Protein AF-A0A1M5ZWD0-F1 (afdb_monomer_lite)

Sequence (64 aa):
MATSIWLDNNLVENARAIGQSQSRSAAKQIEHWVYIGRMMEENPNLLKTLIRQTDKEIHQPDTE

pLDDT: mean 81.79, std 16.78, range [43.25, 98.0]

Structure (mmCIF, N/CA/C/O backbone):
data_AF-A0A1M5ZWD0-F1
#
_entry.id   AF-A0A1M5ZWD0-F1
#
loop_
_atom_site.group_PDB
_atom_site.id
_atom_site.type_symbol
_atom_site.label_atom_id
_atom_site.label_alt_id
_atom_site.label_comp_id
_atom_site.label_asym_id
_atom_site.label_entity_id
_atom_site.label_seq_id
_atom_site.pdbx_PDB_ins_code
_atom_site.Cartn_x
_atom_site.Cartn_y
_atom_site.Cartn_z
_atom_site.occupancy
_atom_site.B_iso_or_equiv
_atom_site.auth_seq_id
_atom_site.auth_comp_id
_atom_site.auth_asym_id
_atom_site.auth_atom_id
_atom_site.pdbx_PDB_model_num
ATOM 1 N N . MET A 1 1 ? -9.855 20.448 -4.588 1.00 66.31 1 MET A N 1
ATOM 2 C CA . MET A 1 1 ? -11.115 20.067 -5.263 1.00 66.31 1 MET A CA 1
ATOM 3 C C . MET A 1 1 ? -11.140 18.553 -5.337 1.00 66.31 1 MET A C 1
ATOM 5 O O . MET A 1 1 ? -10.122 17.987 -5.709 1.00 66.31 1 MET A O 1
ATOM 9 N N . ALA A 1 2 ? -12.224 17.908 -4.907 1.00 73.00 2 ALA A N 1
ATOM 10 C CA . ALA A 1 2 ? -12.365 16.460 -5.029 1.00 73.00 2 ALA A CA 1
ATOM 11 C C . ALA A 1 2 ? -13.053 16.156 -6.362 1.00 73.00 2 ALA A C 1
ATOM 13 O O . ALA A 1 2 ? -14.167 16.621 -6.596 1.00 73.00 2 ALA A O 1
ATOM 14 N N . THR A 1 3 ? -12.380 15.413 -7.234 1.00 84.62 3 THR A N 1
ATOM 15 C CA . THR A 1 3 ? -12.962 14.937 -8.490 1.00 84.62 3 THR A CA 1
ATOM 16 C C . THR A 1 3 ? -13.514 13.542 -8.245 1.00 84.62 3 THR A C 1
ATOM 18 O O . THR A 1 3 ? -12.779 12.660 -7.804 1.00 84.62 3 THR A O 1
ATOM 21 N N . SER A 1 4 ? -14.807 13.337 -8.494 1.00 86.25 4 SER A N 1
ATOM 22 C CA . SER A 1 4 ? -15.391 11.998 -8.428 1.00 86.25 4 SER A CA 1
ATOM 23 C C . SER A 1 4 ? -14.948 11.204 -9.654 1.00 86.25 4 SER A C 1
ATOM 25 O O . SER A 1 4 ? -15.124 11.657 -10.784 1.00 86.25 4 SER A O 1
ATOM 27 N N . ILE A 1 5 ? -14.343 10.043 -9.421 1.00 87.00 5 ILE A N 1
ATOM 28 C CA . ILE A 1 5 ? -13.908 9.112 -10.460 1.00 87.00 5 ILE A CA 1
ATOM 29 C C . ILE A 1 5 ? -14.500 7.738 -10.163 1.00 87.00 5 ILE A C 1
ATOM 31 O O . ILE A 1 5 ? -14.617 7.344 -9.002 1.00 87.00 5 ILE A O 1
ATOM 35 N N . TRP A 1 6 ? -14.870 7.011 -11.214 1.00 93.00 6 TRP A N 1
ATOM 36 C CA . TRP A 1 6 ? -15.273 5.616 -11.083 1.00 93.00 6 TRP A CA 1
ATOM 37 C C . TRP A 1 6 ? -14.028 4.744 -10.976 1.00 93.00 6 TRP A C 1
ATOM 39 O O . TRP A 1 6 ? -13.133 4.820 -11.816 1.00 93.00 6 TRP A O 1
ATOM 49 N N . LEU A 1 7 ? -13.979 3.930 -9.927 1.00 92.81 7 LEU A N 1
ATOM 50 C CA . LEU A 1 7 ? -12.926 2.954 -9.690 1.00 92.81 7 LEU A CA 1
ATOM 51 C C . LEU A 1 7 ? -13.538 1.562 -9.671 1.00 92.81 7 LEU A C 1
ATOM 53 O O . LEU A 1 7 ? -14.700 1.388 -9.303 1.00 92.81 7 LEU A O 1
ATOM 57 N N . ASP A 1 8 ? -12.736 0.577 -10.055 1.00 96.25 8 ASP A N 1
ATOM 58 C CA . ASP A 1 8 ? -13.128 -0.819 -9.948 1.00 96.25 8 ASP A CA 1
ATOM 59 C C . ASP A 1 8 ? -13.413 -1.188 -8.481 1.00 96.25 8 ASP A C 1
ATOM 61 O O . ASP A 1 8 ? -12.650 -0.839 -7.573 1.00 96.25 8 ASP A O 1
ATOM 65 N N . ASN A 1 9 ? -14.514 -1.900 -8.237 1.00 96.00 9 ASN A N 1
ATOM 66 C CA . ASN A 1 9 ? -14.920 -2.262 -6.878 1.00 96.00 9 ASN A CA 1
ATOM 67 C C . ASN A 1 9 ? -13.873 -3.140 -6.181 1.00 96.00 9 ASN A C 1
ATOM 69 O O . ASN A 1 9 ? -13.642 -2.972 -4.986 1.00 96.00 9 ASN A O 1
ATOM 73 N N . ASN A 1 10 ? -13.200 -4.033 -6.910 1.00 97.50 10 ASN A N 1
ATOM 74 C CA . ASN A 1 10 ? -12.161 -4.895 -6.351 1.00 97.50 10 ASN A CA 1
ATOM 75 C C . ASN A 1 10 ? -10.963 -4.060 -5.875 1.00 97.50 10 ASN A C 1
ATOM 77 O O . ASN A 1 10 ? -10.434 -4.284 -4.786 1.00 97.50 10 ASN A O 1
ATOM 81 N N . LEU A 1 11 ? -10.577 -3.027 -6.633 1.00 96.31 11 LEU A N 1
ATOM 82 C CA . LEU A 1 11 ? -9.535 -2.090 -6.202 1.00 96.31 11 LEU A CA 1
ATOM 83 C C . LEU A 1 11 ? -9.908 -1.401 -4.881 1.00 96.31 11 LEU A C 1
ATOM 85 O O . LEU A 1 11 ? -9.076 -1.309 -3.975 1.00 96.31 11 LEU A O 1
ATOM 89 N N . VAL A 1 12 ? -11.154 -0.936 -4.759 1.00 96.62 12 VAL A N 1
ATOM 90 C CA . VAL A 1 12 ? -11.642 -0.257 -3.549 1.00 96.62 12 VAL A CA 1
ATOM 91 C C . VAL A 1 12 ? -11.695 -1.212 -2.353 1.00 96.62 12 VAL A C 1
ATOM 93 O O . VAL A 1 12 ? -11.273 -0.829 -1.259 1.00 96.62 12 VAL A O 1
ATOM 96 N N . GLU A 1 13 ? -12.156 -2.451 -2.545 1.00 98.00 13 GLU A N 1
ATOM 97 C CA . GLU A 1 13 ? -12.179 -3.467 -1.484 1.00 98.00 13 GLU A CA 1
ATOM 98 C C . GLU A 1 13 ? -10.767 -3.822 -0.998 1.00 98.00 13 GLU A C 1
ATOM 100 O O . GLU A 1 13 ? -10.506 -3.811 0.209 1.00 98.00 13 GLU A O 1
ATOM 105 N N . ASN A 1 14 ? -9.819 -4.030 -1.915 1.00 97.81 14 ASN A N 1
ATOM 106 C CA . ASN A 1 14 ? -8.422 -4.291 -1.552 1.00 97.81 14 ASN A CA 1
ATOM 107 C C . ASN A 1 14 ? -7.799 -3.114 -0.798 1.00 97.81 14 ASN A C 1
ATOM 109 O O . ASN A 1 14 ? -7.128 -3.302 0.221 1.00 97.81 14 ASN A O 1
ATOM 113 N N . ALA A 1 15 ? -8.043 -1.887 -1.265 1.00 97.88 15 ALA A N 1
ATOM 114 C CA . ALA A 1 15 ? -7.564 -0.688 -0.592 1.00 97.88 15 ALA A CA 1
ATOM 115 C C . ALA A 1 15 ? -8.155 -0.544 0.814 1.00 97.88 15 ALA A C 1
ATOM 117 O O . ALA A 1 15 ? -7.463 -0.085 1.724 1.00 97.88 15 ALA A O 1
ATOM 118 N N . ARG A 1 16 ? -9.412 -0.952 1.019 1.00 97.94 16 ARG A N 1
ATOM 119 C CA . ARG A 1 16 ? -10.041 -0.958 2.342 1.00 97.94 16 ARG A CA 1
ATOM 120 C C . ARG A 1 16 ? -9.380 -1.977 3.266 1.00 97.94 16 ARG A C 1
ATOM 122 O O . ARG A 1 16 ? -9.009 -1.597 4.374 1.00 97.94 16 ARG A O 1
ATOM 129 N N . ALA A 1 17 ? -9.195 -3.218 2.819 1.00 97.94 17 ALA A N 1
ATOM 130 C CA . ALA A 1 17 ? -8.583 -4.276 3.625 1.00 97.94 17 ALA A CA 1
ATOM 131 C C . ALA A 1 17 ? -7.144 -3.920 4.043 1.00 97.94 17 ALA A C 1
ATOM 133 O O . ALA A 1 17 ? -6.794 -3.947 5.224 1.00 97.94 17 ALA A O 1
ATOM 134 N N . ILE A 1 18 ? -6.324 -3.502 3.076 1.00 97.81 18 ILE A N 1
ATOM 135 C CA . ILE A 1 18 ? -4.922 -3.140 3.314 1.00 97.81 18 ILE A CA 1
ATOM 136 C C . ILE A 1 18 ? -4.823 -1.829 4.101 1.00 97.81 18 ILE A C 1
ATOM 138 O O . ILE A 1 18 ? -4.004 -1.716 5.014 1.00 97.81 18 ILE A O 1
ATOM 142 N N . GLY A 1 19 ? -5.676 -0.852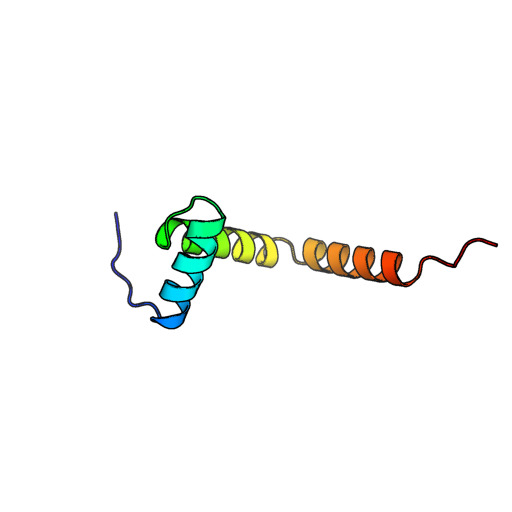 3.786 1.00 97.69 19 GLY A N 1
ATOM 143 C CA . GLY A 1 19 ? -5.736 0.422 4.491 1.00 97.69 19 GLY A CA 1
ATOM 144 C C . GLY A 1 19 ? -6.064 0.231 5.968 1.00 97.69 19 GLY A C 1
ATOM 145 O O . GLY A 1 19 ? -5.334 0.743 6.812 1.00 97.69 19 GLY A O 1
ATOM 146 N N . GLN A 1 20 ? -7.081 -0.571 6.296 1.00 96.81 20 GLN A N 1
ATOM 147 C CA . GLN A 1 20 ? -7.441 -0.875 7.686 1.00 96.81 20 GLN A CA 1
ATOM 148 C C . GLN A 1 20 ? -6.272 -1.491 8.460 1.00 96.81 20 GLN A C 1
ATOM 150 O O . GLN A 1 20 ? -5.967 -1.032 9.558 1.00 96.81 20 GLN A O 1
ATOM 155 N N . SER A 1 21 ? -5.568 -2.459 7.864 1.00 97.31 21 SER A N 1
ATOM 156 C CA . SER A 1 21 ? -4.381 -3.068 8.480 1.00 97.31 21 SER A CA 1
ATOM 157 C C . SER A 1 21 ? -3.236 -2.075 8.711 1.00 97.31 21 SER A C 1
ATOM 159 O O . SER A 1 21 ? -2.392 -2.315 9.571 1.00 97.31 21 SER A O 1
ATOM 161 N N . GLN A 1 22 ? -3.174 -0.987 7.941 1.00 96.50 22 GLN A N 1
ATOM 162 C CA . GLN A 1 22 ? -2.119 0.026 8.017 1.00 96.50 22 GLN A CA 1
ATOM 163 C C . GLN A 1 22 ? -2.603 1.351 8.626 1.00 96.50 22 GLN A C 1
ATOM 165 O O . GLN A 1 22 ? -1.931 2.375 8.484 1.00 96.50 22 GLN A O 1
ATOM 170 N N . SER A 1 23 ? -3.765 1.356 9.291 1.00 96.38 23 SER A N 1
ATOM 171 C CA . SER A 1 23 ? -4.373 2.552 9.892 1.00 96.38 23 SER A CA 1
ATOM 172 C C . SER A 1 23 ? -4.606 3.698 8.888 1.00 96.38 23 SER A C 1
ATOM 174 O O . SER A 1 23 ? -4.412 4.876 9.197 1.00 96.38 23 SER A O 1
ATOM 176 N N . ARG A 1 24 ? -5.027 3.363 7.661 1.00 95.88 24 ARG A N 1
ATOM 177 C CA . ARG A 1 24 ? -5.385 4.295 6.577 1.00 95.88 24 ARG A CA 1
ATOM 178 C C . ARG A 1 24 ? -6.812 4.053 6.082 1.00 95.88 24 ARG A C 1
ATOM 180 O O . ARG A 1 24 ? -7.315 2.934 6.084 1.00 95.88 24 ARG A O 1
ATOM 187 N N . SER A 1 25 ? -7.468 5.110 5.603 1.00 97.56 25 SER A N 1
ATOM 188 C CA . SER A 1 25 ? -8.719 4.962 4.850 1.00 97.56 25 SER A CA 1
ATOM 189 C C . SER A 1 25 ? -8.450 4.339 3.477 1.00 97.56 25 SER A C 1
ATOM 191 O O . SER A 1 25 ? -7.335 4.433 2.966 1.00 97.56 25 SER A O 1
ATOM 193 N N . ALA A 1 26 ? -9.476 3.764 2.840 1.00 96.38 26 ALA A N 1
ATOM 194 C CA . ALA A 1 26 ? -9.349 3.214 1.486 1.00 96.38 26 ALA A CA 1
ATOM 195 C C . ALA A 1 26 ? -8.827 4.264 0.484 1.00 96.38 26 ALA A C 1
ATOM 197 O O . ALA A 1 26 ? -7.896 3.994 -0.266 1.00 96.38 26 ALA A O 1
ATOM 198 N N . ALA A 1 27 ? -9.349 5.496 0.538 1.00 94.50 27 ALA A N 1
ATOM 199 C CA . ALA A 1 27 ? -8.877 6.597 -0.303 1.00 94.50 27 ALA A CA 1
ATOM 200 C C . ALA A 1 27 ? -7.389 6.911 -0.066 1.00 94.50 27 ALA A C 1
ATOM 202 O O . ALA A 1 27 ? -6.612 6.984 -1.013 1.00 94.50 27 ALA A O 1
ATOM 203 N N . LYS A 1 28 ? -6.965 7.010 1.201 1.00 96.19 28 LYS A N 1
ATOM 204 C CA . LYS A 1 28 ? -5.567 7.301 1.545 1.00 96.19 28 LYS A CA 1
ATOM 205 C C . LYS A 1 28 ? -4.625 6.145 1.205 1.00 96.19 28 LYS A C 1
ATOM 207 O O . LYS A 1 28 ? -3.454 6.366 0.911 1.00 96.19 28 LYS A O 1
ATOM 212 N N . GLN A 1 29 ? -5.127 4.913 1.224 1.00 97.88 29 GLN A N 1
ATOM 213 C CA . GLN A 1 29 ? -4.387 3.745 0.760 1.00 97.88 29 GLN A CA 1
ATOM 214 C C . GLN A 1 29 ? -4.196 3.764 -0.766 1.00 97.88 29 GLN A C 1
ATOM 216 O O . GLN A 1 29 ? -3.104 3.454 -1.235 1.00 97.88 29 GLN A O 1
ATOM 221 N N . ILE A 1 30 ? -5.206 4.191 -1.531 1.00 96.38 30 ILE A N 1
ATOM 222 C CA . ILE A 1 30 ? -5.094 4.379 -2.987 1.00 96.38 30 ILE A CA 1
ATOM 223 C C . ILE A 1 30 ? -4.084 5.488 -3.310 1.00 96.38 30 ILE A C 1
ATOM 225 O O . ILE A 1 30 ? -3.194 5.278 -4.130 1.00 96.38 30 ILE A O 1
ATOM 229 N N . GLU A 1 31 ? -4.151 6.634 -2.622 1.00 95.25 31 GLU A N 1
ATOM 230 C CA . GLU A 1 31 ? -3.158 7.715 -2.764 1.00 95.25 31 GLU A CA 1
ATOM 231 C C . GLU A 1 31 ? -1.731 7.225 -2.483 1.00 95.25 31 GLU A C 1
ATOM 233 O O . GLU A 1 31 ? -0.790 7.571 -3.198 1.00 95.25 31 GLU A O 1
ATOM 238 N N . HIS A 1 32 ? -1.567 6.379 -1.464 1.00 96.06 32 HIS A N 1
ATOM 239 C CA . HIS A 1 32 ? -0.275 5.796 -1.122 1.00 96.06 32 HIS A CA 1
ATOM 240 C C . HIS A 1 32 ? 0.279 4.900 -2.239 1.00 96.06 32 HIS A C 1
ATOM 242 O O . HIS A 1 32 ? 1.463 4.994 -2.564 1.00 96.06 32 HIS A O 1
ATOM 248 N N . TRP A 1 33 ? -0.558 4.071 -2.867 1.00 96.19 33 TRP A N 1
ATOM 249 C CA . TRP A 1 33 ? -0.136 3.265 -4.016 1.00 96.19 33 TRP A CA 1
ATOM 250 C C . TRP A 1 33 ? 0.226 4.111 -5.233 1.00 96.19 33 TRP A C 1
ATOM 252 O O . TRP A 1 33 ? 1.230 3.823 -5.881 1.00 96.19 33 TRP A O 1
ATOM 262 N N . VAL A 1 34 ? -0.528 5.179 -5.511 1.00 94.75 34 VAL A N 1
ATOM 263 C CA . VAL A 1 34 ? -0.197 6.125 -6.590 1.00 94.75 34 VAL A CA 1
ATOM 264 C C . VAL A 1 34 ? 1.167 6.772 -6.342 1.00 94.75 34 VAL A C 1
ATOM 266 O O . VAL A 1 34 ? 1.984 6.853 -7.258 1.00 94.75 34 VAL A O 1
ATOM 269 N N . TYR A 1 35 ? 1.450 7.181 -5.103 1.00 93.38 35 TYR A N 1
ATOM 270 C CA . TYR A 1 35 ? 2.754 7.732 -4.733 1.00 93.38 35 TYR A CA 1
ATOM 271 C C . TYR A 1 35 ? 3.898 6.732 -4.970 1.00 93.38 35 TYR A C 1
ATOM 273 O O . TYR A 1 35 ? 4.909 7.093 -5.570 1.00 93.38 35 TYR A O 1
ATOM 281 N N . ILE A 1 36 ? 3.729 5.470 -4.559 1.00 91.69 36 ILE A N 1
ATOM 282 C CA . ILE A 1 36 ? 4.719 4.408 -4.806 1.00 91.69 36 ILE A CA 1
ATOM 283 C C . ILE A 1 36 ? 4.921 4.187 -6.309 1.00 91.69 36 ILE A C 1
ATOM 285 O O . ILE A 1 36 ? 6.064 4.173 -6.762 1.00 91.69 36 ILE A O 1
ATOM 289 N N . GLY A 1 37 ? 3.838 4.056 -7.080 1.00 90.25 37 GLY A N 1
ATOM 290 C CA . GLY A 1 37 ? 3.908 3.849 -8.529 1.00 90.25 37 GLY A CA 1
ATOM 291 C C . GL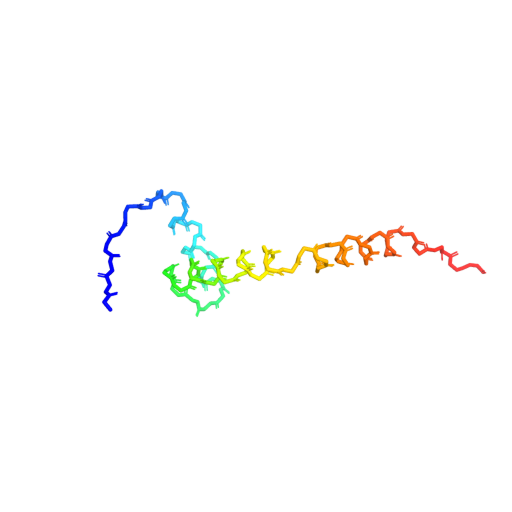Y A 1 37 ? 4.675 4.972 -9.224 1.00 90.25 37 GLY A C 1
ATOM 292 O O . GLY A 1 37 ? 5.601 4.708 -9.986 1.00 90.25 37 GLY A O 1
ATOM 293 N N . ARG A 1 38 ? 4.389 6.223 -8.853 1.00 90.25 38 ARG A N 1
ATOM 294 C CA . ARG A 1 38 ? 5.114 7.389 -9.362 1.00 90.25 38 ARG A CA 1
ATOM 295 C C . ARG A 1 38 ? 6.601 7.355 -9.004 1.00 90.25 38 ARG A C 1
ATOM 297 O O . ARG A 1 38 ? 7.436 7.583 -9.871 1.00 90.25 38 ARG A O 1
ATOM 304 N N . MET A 1 39 ? 6.950 7.025 -7.757 1.00 86.12 39 MET A N 1
ATOM 305 C CA . MET A 1 39 ? 8.358 6.887 -7.367 1.00 86.12 39 MET A CA 1
ATOM 306 C C . MET A 1 39 ? 9.078 5.798 -8.171 1.00 86.12 39 MET A C 1
ATOM 308 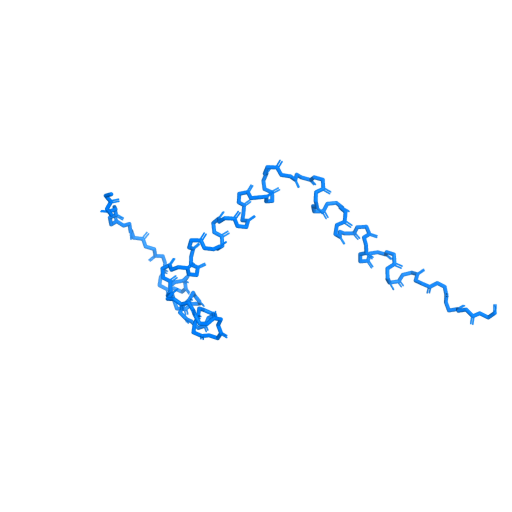O O . MET A 1 39 ? 10.255 5.967 -8.492 1.00 86.12 39 MET A O 1
ATOM 312 N N . MET A 1 40 ? 8.394 4.695 -8.491 1.00 84.50 40 MET A N 1
ATOM 313 C CA . MET A 1 40 ? 8.948 3.610 -9.305 1.00 84.50 40 MET A CA 1
ATOM 314 C C . MET A 1 40 ? 9.161 4.038 -10.762 1.00 84.50 40 MET A C 1
ATOM 316 O O . MET A 1 40 ? 10.208 3.727 -11.329 1.00 84.50 40 MET A O 1
ATOM 320 N N . GLU A 1 41 ? 8.211 4.771 -11.347 1.00 84.38 41 GLU A N 1
ATOM 321 C CA . GLU A 1 41 ? 8.323 5.318 -12.707 1.00 84.38 41 GLU A CA 1
ATOM 322 C C . GLU A 1 41 ? 9.436 6.370 -12.817 1.00 84.38 41 GLU A C 1
ATOM 324 O O . GLU A 1 41 ? 10.214 6.354 -13.772 1.00 84.38 41 GLU A O 1
ATOM 329 N N . GLU A 1 42 ? 9.557 7.250 -11.820 1.00 85.12 42 GLU A N 1
ATOM 330 C CA . GLU A 1 42 ? 10.580 8.303 -11.775 1.00 85.12 42 GLU A CA 1
ATOM 331 C C . GLU A 1 42 ? 11.985 7.749 -11.464 1.00 85.12 42 GLU A C 1
ATOM 333 O O . GLU A 1 42 ? 12.988 8.373 -11.810 1.00 85.12 42 GLU A O 1
ATOM 338 N N . ASN A 1 43 ? 12.083 6.562 -10.851 1.00 75.06 43 ASN A N 1
ATOM 339 C CA . ASN A 1 43 ? 13.352 5.947 -10.452 1.00 75.06 43 ASN A CA 1
ATOM 340 C C . ASN A 1 43 ? 13.491 4.504 -10.972 1.00 75.06 43 ASN A C 1
ATOM 342 O O . ASN A 1 43 ? 13.559 3.559 -10.178 1.00 75.06 43 ASN A O 1
ATOM 346 N N . PRO A 1 44 ? 13.663 4.294 -12.292 1.00 69.38 44 PRO A N 1
ATOM 347 C CA . PRO A 1 44 ? 13.826 2.955 -12.872 1.00 69.38 44 PRO A CA 1
ATOM 348 C C . PRO A 1 44 ? 15.066 2.205 -12.340 1.00 69.38 44 PRO A C 1
ATOM 350 O O . PRO A 1 44 ? 15.153 0.979 -12.422 1.00 69.38 44 PRO A O 1
ATOM 353 N N . ASN A 1 45 ? 16.034 2.923 -11.762 1.00 69.62 45 ASN A N 1
ATOM 354 C CA . ASN A 1 45 ? 17.219 2.347 -11.122 1.00 69.62 45 ASN A CA 1
ATOM 355 C C . ASN A 1 45 ? 16.954 1.805 -9.705 1.00 69.62 45 ASN A C 1
ATOM 357 O O . ASN A 1 45 ? 17.695 0.931 -9.247 1.00 69.62 45 ASN A O 1
ATOM 361 N N . LEU A 1 46 ? 15.906 2.274 -9.018 1.00 69.25 46 LEU A N 1
ATOM 362 C CA . LEU A 1 46 ? 15.521 1.769 -7.696 1.00 69.25 46 LEU A CA 1
ATOM 363 C C . LEU A 1 46 ? 15.070 0.308 -7.804 1.00 69.25 46 LEU A C 1
ATOM 365 O O . LEU A 1 46 ? 15.543 -0.546 -7.058 1.00 69.25 46 LEU A O 1
ATOM 369 N N . LEU A 1 47 ? 14.246 0.006 -8.814 1.00 66.56 47 LEU A N 1
ATOM 370 C CA . LEU A 1 47 ? 13.785 -1.353 -9.098 1.00 66.56 47 LEU A CA 1
ATOM 371 C C . LEU A 1 47 ? 14.959 -2.294 -9.405 1.00 66.56 47 LEU A C 1
ATOM 373 O O . LEU A 1 47 ? 15.036 -3.399 -8.875 1.00 66.56 47 LEU A O 1
ATOM 377 N N . LYS A 1 48 ? 15.929 -1.826 -10.203 1.00 61.53 48 LYS A N 1
ATOM 378 C CA . LYS A 1 48 ? 17.154 -2.585 -10.506 1.00 61.53 48 LYS A CA 1
ATOM 379 C C . LYS A 1 48 ? 17.990 -2.850 -9.257 1.00 61.53 48 LYS A C 1
ATOM 381 O O . LYS A 1 48 ? 18.580 -3.918 -9.144 1.00 61.53 48 LYS A O 1
ATOM 386 N N . THR A 1 49 ? 18.064 -1.891 -8.337 1.00 62.25 49 THR A N 1
ATOM 387 C CA . THR A 1 49 ? 18.805 -2.055 -7.079 1.00 62.25 49 THR A CA 1
ATOM 388 C C . THR A 1 49 ? 18.117 -3.061 -6.160 1.00 62.25 49 THR A C 1
ATOM 390 O O . THR A 1 49 ? 18.799 -3.927 -5.626 1.00 62.25 49 THR A O 1
ATOM 393 N N . LEU A 1 50 ? 16.784 -3.030 -6.058 1.00 63.53 50 LEU A N 1
ATOM 394 C CA . LEU A 1 50 ? 16.006 -4.016 -5.295 1.00 63.53 50 LEU A CA 1
ATOM 395 C C . LEU A 1 50 ? 16.164 -5.441 -5.854 1.00 63.53 50 LEU A C 1
ATOM 397 O O . LEU A 1 50 ? 16.389 -6.382 -5.094 1.00 63.53 50 LEU A O 1
ATOM 401 N N . ILE A 1 51 ? 16.124 -5.601 -7.182 1.00 64.94 51 ILE A N 1
ATOM 402 C CA . ILE A 1 51 ? 16.376 -6.895 -7.841 1.00 64.94 51 ILE A CA 1
ATOM 403 C C . ILE A 1 51 ? 17.823 -7.357 -7.598 1.00 64.94 51 ILE A C 1
ATOM 405 O O . ILE A 1 51 ? 18.063 -8.516 -7.289 1.00 64.94 51 ILE A O 1
ATOM 409 N N . ARG A 1 52 ? 18.806 -6.451 -7.671 1.00 61.81 52 ARG A N 1
ATOM 410 C CA . ARG A 1 52 ? 20.214 -6.784 -7.382 1.00 61.81 52 ARG A CA 1
ATOM 411 C C . ARG A 1 52 ? 20.466 -7.133 -5.914 1.00 61.81 52 ARG A C 1
ATOM 413 O O . ARG A 1 52 ? 21.361 -7.920 -5.634 1.00 61.81 52 ARG A O 1
ATOM 420 N N . GLN A 1 53 ? 19.738 -6.524 -4.980 1.00 61.12 53 GLN A N 1
ATOM 421 C CA . GLN A 1 53 ? 19.844 -6.847 -3.555 1.00 61.12 53 GLN A CA 1
ATOM 422 C C . GLN A 1 53 ? 19.245 -8.217 -3.252 1.00 61.12 53 GLN A C 1
ATOM 424 O O . GLN A 1 53 ? 19.880 -9.003 -2.561 1.00 61.12 53 GLN A O 1
ATOM 429 N N . THR A 1 54 ? 18.079 -8.526 -3.820 1.00 62.75 54 THR A N 1
ATOM 430 C CA . THR A 1 54 ? 17.467 -9.854 -3.677 1.00 62.75 54 THR A CA 1
ATOM 431 C C . THR A 1 54 ? 18.324 -10.945 -4.318 1.00 62.75 54 THR A C 1
ATOM 433 O O . THR A 1 54 ? 18.552 -11.968 -3.689 1.00 62.75 54 THR A O 1
ATOM 436 N N . ASP A 1 55 ? 18.908 -10.703 -5.494 1.00 59.34 55 ASP A N 1
ATOM 437 C CA . ASP A 1 55 ? 19.858 -11.633 -6.124 1.00 59.34 55 ASP A CA 1
ATOM 438 C C . ASP A 1 55 ? 21.101 -11.893 -5.249 1.00 59.34 55 ASP A C 1
ATOM 440 O O . ASP A 1 55 ? 21.508 -13.038 -5.060 1.00 59.34 55 ASP A O 1
ATOM 444 N N . LYS A 1 56 ? 21.650 -10.844 -4.618 1.00 57.09 56 LYS A N 1
ATOM 445 C CA . LYS A 1 56 ? 22.769 -10.973 -3.670 1.00 57.09 56 LYS A CA 1
ATOM 446 C C . LYS A 1 56 ? 22.423 -11.741 -2.396 1.00 57.09 56 LYS A C 1
ATOM 448 O O . LYS A 1 56 ? 23.314 -12.371 -1.838 1.00 57.09 56 LYS A O 1
ATOM 453 N N . GLU A 1 57 ? 21.184 -11.678 -1.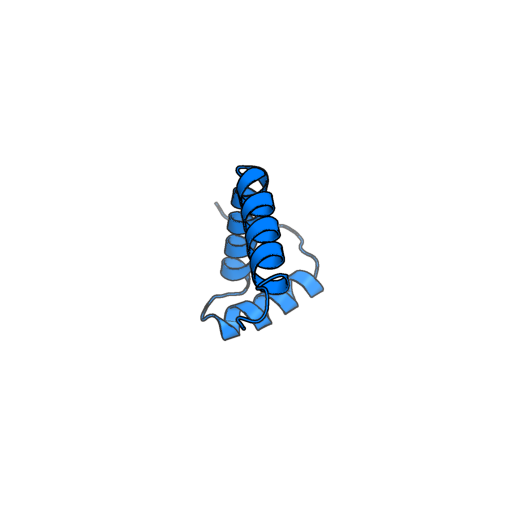918 1.00 57.34 57 GLU A N 1
ATOM 454 C CA . GLU A 1 57 ? 20.767 -12.458 -0.747 1.00 57.34 57 GLU A CA 1
ATOM 455 C C . GLU A 1 57 ? 20.474 -13.924 -1.083 1.00 57.34 57 GLU A C 1
ATOM 457 O O . GLU A 1 57 ? 20.698 -14.784 -0.239 1.00 57.34 57 GLU A O 1
ATOM 462 N N . ILE A 1 58 ? 20.055 -14.231 -2.315 1.00 59.50 58 ILE A N 1
ATOM 463 C CA . ILE A 1 58 ? 19.836 -15.615 -2.776 1.00 59.50 58 ILE A CA 1
ATOM 464 C C . ILE A 1 58 ? 21.173 -16.328 -3.068 1.00 59.50 58 ILE A C 1
ATOM 466 O O . ILE A 1 58 ? 21.246 -17.550 -2.994 1.00 59.50 58 ILE A O 1
ATOM 470 N N . HIS A 1 59 ? 22.232 -15.571 -3.373 1.00 57.81 59 HIS A N 1
ATOM 471 C CA . HIS A 1 59 ? 23.583 -16.072 -3.658 1.00 57.81 59 HIS A CA 1
ATOM 472 C C . HIS A 1 59 ? 24.605 -15.767 -2.550 1.00 57.81 59 HIS A C 1
ATOM 474 O O . HIS A 1 59 ? 25.793 -15.631 -2.850 1.00 57.81 59 HIS A O 1
ATOM 480 N N . GLN A 1 60 ? 24.204 -15.665 -1.274 1.00 52.69 60 GLN A N 1
ATOM 481 C CA . GLN A 1 60 ? 25.211 -15.757 -0.209 1.00 52.69 60 GLN A CA 1
ATOM 482 C C . GLN A 1 60 ? 25.904 -17.123 -0.344 1.00 52.69 60 GLN A C 1
ATOM 484 O O . GLN A 1 60 ? 25.220 -18.139 -0.232 1.00 52.69 60 GLN A O 1
ATOM 489 N N . PRO A 1 61 ? 27.218 -17.186 -0.642 1.00 53.03 61 PRO A N 1
ATOM 490 C CA . PRO A 1 61 ? 27.921 -18.449 -0.545 1.00 53.03 61 PRO A CA 1
ATOM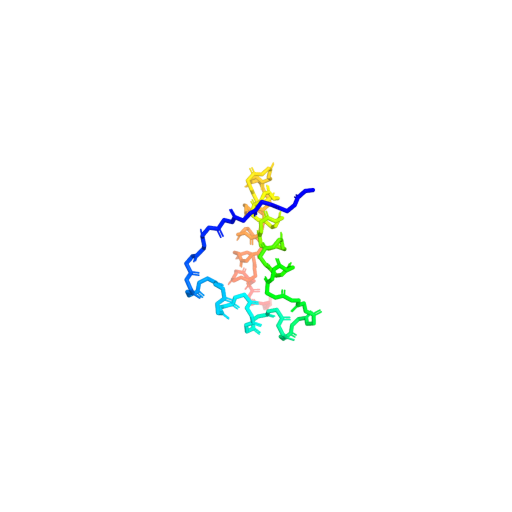 491 C C . PRO A 1 61 ? 27.883 -18.827 0.932 1.00 53.03 61 PRO A C 1
ATOM 493 O O . PRO A 1 61 ? 28.344 -18.050 1.776 1.00 53.03 61 PRO A O 1
ATOM 496 N N . ASP A 1 62 ? 27.283 -19.977 1.235 1.00 53.28 62 ASP A N 1
ATOM 497 C CA . ASP A 1 62 ? 27.403 -20.596 2.546 1.00 53.28 62 ASP A CA 1
ATOM 498 C C . ASP A 1 62 ? 28.882 -20.547 2.934 1.00 53.28 62 ASP A C 1
ATOM 500 O O . ASP A 1 62 ? 29.763 -21.018 2.213 1.00 53.28 62 ASP A O 1
ATOM 504 N N . THR A 1 63 ? 29.148 -19.816 4.010 1.00 52.69 63 THR A N 1
ATOM 505 C CA . THR A 1 63 ? 30.491 -19.595 4.525 1.00 52.69 63 THR A CA 1
ATOM 506 C C . THR A 1 63 ? 30.998 -20.925 5.078 1.00 52.69 63 THR A C 1
ATOM 508 O O . THR A 1 63 ? 30.496 -21.378 6.105 1.00 52.69 63 THR A O 1
ATOM 511 N N . GLU A 1 64 ? 31.975 -21.528 4.399 1.00 43.25 64 GLU A N 1
ATOM 512 C CA . GLU A 1 64 ? 32.959 -22.452 4.987 1.00 43.25 64 GLU A CA 1
ATOM 513 C C . GLU A 1 64 ? 34.291 -21.725 5.193 1.00 43.25 64 GLU A C 1
ATOM 515 O O . GLU A 1 64 ? 34.738 -21.013 4.261 1.00 43.25 64 GLU A O 1
#

Foldseek 3Di:
DDDDDDDDPVLLVVLCVVQVVVVHHSVVSVVVVVVVVVVCVVCVVVVVVVVVVVVVVVPPDPDD

Radius of gyration: 17.53 Å; chains: 1; bounding box: 48×42×23 Å

Organism: NCBI:txid1216006

Secondary structure (DSSP, 8-state):
-PPP----HHHHHHHHHHHHHTT--HHHHHHHHHHHHHHHHH-HHHHHHHHHHHHHHHT-----

InterPro domains:
  IPR0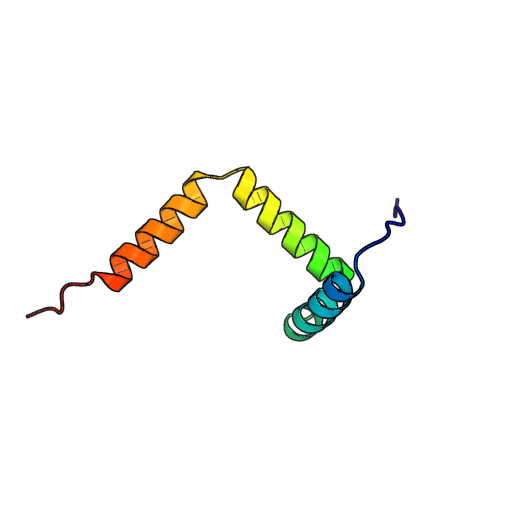21831 ParD-like antitoxin of type II bacterial toxin-antitoxin system [PF11903] (4-54)